Protein AF-A0A926ZHL2-F1 (afdb_monomer_lite)

Radius of gyration: 23.5 Å; chains: 1; bounding box: 47×50×52 Å

Foldseek 3Di:
DDDDDDDDFDQDPPRDTDDDDPDDDPPDDDDDDDDDPDDDPVPPDCPPCVVVVVVVLVPDDPVVNVV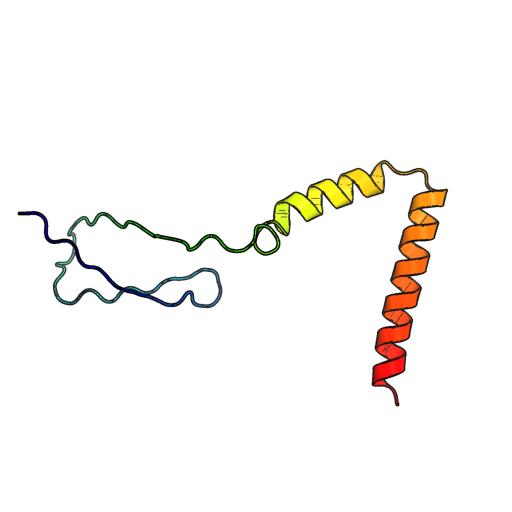VVVVVVVVVVVVVVVVVD

Structure (mmCIF, N/CA/C/O backbone):
data_AF-A0A926ZHL2-F1
#
_entry.id   AF-A0A926ZHL2-F1
#
loop_
_atom_site.group_PDB
_atom_site.id
_atom_site.type_symbol
_atom_site.label_atom_id
_atom_site.label_alt_id
_atom_site.label_comp_id
_atom_site.label_asym_id
_atom_site.label_entity_id
_atom_site.label_seq_id
_atom_site.pdbx_PDB_ins_code
_atom_site.Cartn_x
_atom_site.Cartn_y
_atom_site.Cartn_z
_atom_site.occupancy
_atom_site.B_iso_or_equiv
_atom_site.auth_seq_id
_atom_site.auth_comp_id
_atom_site.auth_asym_id
_atom_site.auth_atom_id
_atom_site.pdbx_PDB_model_num
ATOM 1 N N . MET A 1 1 ? -19.112 21.999 26.791 1.00 58.00 1 MET A N 1
ATOM 2 C CA . MET A 1 1 ? -17.659 21.718 26.833 1.00 58.00 1 MET A CA 1
ATOM 3 C C . MET A 1 1 ? -17.389 20.564 25.884 1.00 58.00 1 MET A C 1
ATOM 5 O O . MET A 1 1 ? -18.144 19.605 25.934 1.00 58.00 1 MET A O 1
ATOM 9 N N . LYS A 1 2 ? -16.394 20.669 24.996 1.00 62.84 2 LYS A N 1
ATOM 10 C CA . LYS A 1 2 ? -15.961 19.532 24.168 1.00 62.84 2 LYS A CA 1
ATOM 11 C C . LYS A 1 2 ? -15.040 18.658 25.026 1.00 62.84 2 LYS A C 1
ATOM 13 O O . LYS A 1 2 ? -14.130 19.200 25.646 1.00 62.84 2 LYS A O 1
ATOM 18 N N . SER A 1 3 ? -15.312 17.358 25.110 1.00 68.94 3 SER A N 1
ATOM 19 C CA . SER A 1 3 ? -14.447 16.398 25.803 1.00 68.94 3 SER A CA 1
ATOM 20 C C . SER A 1 3 ? -13.555 15.719 24.767 1.00 68.94 3 SER A C 1
ATOM 22 O O . SER A 1 3 ? -14.075 15.137 23.818 1.00 68.94 3 SER A O 1
ATOM 24 N N . THR A 1 4 ? -12.234 15.823 24.917 1.00 75.12 4 THR A N 1
ATOM 25 C CA . THR A 1 4 ? -11.266 15.190 24.009 1.00 75.12 4 THR A CA 1
ATOM 26 C C . THR A 1 4 ? -10.753 13.905 24.643 1.00 75.12 4 THR A C 1
ATOM 28 O O . THR A 1 4 ? -10.205 13.934 25.745 1.00 75.12 4 THR A O 1
ATOM 31 N N . LEU A 1 5 ? -10.913 12.782 23.945 1.00 75.38 5 LEU A N 1
ATOM 32 C CA . LEU A 1 5 ? -10.451 11.471 24.391 1.00 75.38 5 LEU A CA 1
ATOM 33 C C . LEU A 1 5 ? -9.179 11.082 23.630 1.00 75.38 5 LEU A C 1
ATOM 35 O O . LEU A 1 5 ? -9.209 10.917 22.414 1.00 75.38 5 LEU A O 1
ATOM 39 N N . TYR A 1 6 ? -8.069 10.922 24.350 1.00 80.25 6 TYR A N 1
ATOM 40 C CA . TYR A 1 6 ? -6.802 10.454 23.786 1.00 80.25 6 TYR A CA 1
ATOM 41 C C . TYR A 1 6 ? -6.690 8.939 23.967 1.00 80.25 6 TYR A C 1
ATOM 43 O O . TYR A 1 6 ? -6.614 8.454 25.095 1.00 80.25 6 TYR A O 1
ATOM 51 N N . ILE A 1 7 ? -6.687 8.195 22.859 1.00 79.44 7 ILE A N 1
ATOM 52 C CA . ILE A 1 7 ? -6.527 6.736 22.845 1.00 79.44 7 ILE A CA 1
ATOM 53 C C . ILE A 1 7 ? -5.394 6.371 21.893 1.00 79.44 7 ILE A C 1
ATOM 55 O O . ILE A 1 7 ? -5.338 6.854 20.764 1.00 79.44 7 ILE A O 1
ATOM 59 N N . THR A 1 8 ? -4.531 5.461 22.338 1.00 80.19 8 THR A N 1
ATOM 60 C CA . THR A 1 8 ? -3.557 4.790 21.476 1.00 80.19 8 THR A CA 1
ATOM 61 C C . THR A 1 8 ? -4.150 3.467 21.005 1.00 80.19 8 THR A C 1
ATOM 63 O O . THR A 1 8 ? -4.478 2.611 21.825 1.00 80.19 8 THR A O 1
ATOM 66 N N . ALA A 1 9 ? -4.269 3.283 19.693 1.00 82.06 9 ALA A N 1
ATOM 67 C CA . ALA A 1 9 ? -4.740 2.044 19.079 1.00 82.06 9 ALA A CA 1
ATOM 68 C C . ALA A 1 9 ? -3.669 1.479 18.136 1.00 82.06 9 ALA A C 1
ATOM 70 O O . ALA A 1 9 ? -2.925 2.231 17.507 1.00 82.06 9 ALA A O 1
ATOM 71 N N . LYS A 1 10 ? -3.581 0.148 18.042 1.00 86.25 10 LYS A N 1
ATOM 72 C CA . LYS A 1 10 ? -2.721 -0.518 17.054 1.00 86.25 10 LYS A CA 1
ATOM 73 C C . LYS A 1 10 ? -3.454 -0.630 15.721 1.00 86.25 10 LYS A C 1
ATOM 75 O O . LYS A 1 10 ? -4.655 -0.888 15.695 1.00 86.25 10 LYS A O 1
ATOM 80 N N . VAL A 1 11 ? -2.708 -0.493 14.628 1.00 87.25 11 VAL A N 1
ATOM 81 C CA . VAL A 1 11 ? -3.218 -0.779 13.284 1.00 87.25 11 VAL A CA 1
ATOM 82 C C . VAL A 1 11 ? -3.320 -2.296 13.115 1.00 87.25 11 VAL A C 1
ATOM 84 O O . VAL A 1 11 ? -2.358 -3.026 13.355 1.00 87.25 11 VAL A O 1
ATOM 87 N N . LEU A 1 12 ? -4.506 -2.764 12.742 1.00 89.75 12 LEU A N 1
ATOM 88 C CA . LEU A 1 12 ? -4.823 -4.158 12.446 1.00 89.75 12 LEU A CA 1
ATOM 89 C C . LEU A 1 12 ? -4.636 -4.439 10.940 1.00 89.75 12 LEU A C 1
ATOM 91 O O . LEU A 1 12 ? -4.576 -3.495 10.143 1.00 89.75 12 LEU A O 1
ATOM 95 N N . PRO A 1 13 ? -4.573 -5.719 10.515 1.00 87.81 13 PRO A N 1
ATOM 96 C CA . PRO A 1 13 ? -4.479 -6.076 9.100 1.00 87.81 13 PRO A CA 1
ATOM 97 C C . PRO A 1 13 ? -5.551 -5.396 8.236 1.00 87.81 13 PRO A C 1
ATOM 99 O O . PRO A 1 13 ? -6.699 -5.243 8.654 1.00 87.81 13 PRO A O 1
ATOM 102 N N . GLY A 1 14 ? -5.168 -5.000 7.020 1.00 89.94 14 GLY A N 1
ATOM 103 C CA . GLY A 1 14 ? -6.050 -4.271 6.103 1.00 89.94 14 GLY A CA 1
ATOM 104 C C . GLY A 1 14 ? -6.220 -2.787 6.443 1.00 89.94 14 GLY A C 1
ATOM 105 O O . GLY A 1 14 ? -7.254 -2.214 6.115 1.00 89.94 14 GLY A O 1
ATOM 106 N N . ASN A 1 15 ? -5.229 -2.168 7.098 1.00 82.88 15 ASN A N 1
ATOM 107 C CA . ASN A 1 15 ? -5.225 -0.745 7.471 1.00 82.88 15 ASN A CA 1
ATOM 108 C C . ASN A 1 15 ? -6.432 -0.343 8.334 1.00 82.88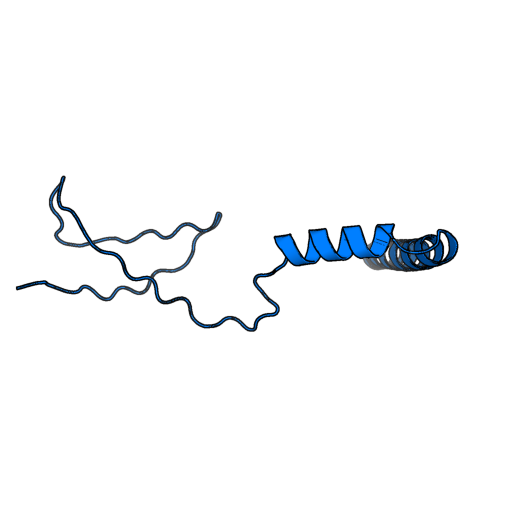 15 ASN A C 1
ATOM 110 O O . ASN A 1 15 ? -7.009 0.732 8.166 1.00 82.88 15 ASN A O 1
ATOM 114 N N . ARG A 1 16 ? -6.830 -1.222 9.260 1.00 84.88 16 ARG A N 1
ATOM 115 C CA . ARG A 1 16 ? -8.011 -1.030 10.108 1.00 84.88 16 ARG A CA 1
ATOM 116 C C . ARG A 1 16 ? -7.614 -0.585 11.514 1.00 84.88 16 ARG A C 1
ATOM 118 O O . ARG A 1 16 ? -6.674 -1.119 12.092 1.00 84.88 16 ARG A O 1
ATOM 125 N N . ILE A 1 17 ? -8.356 0.363 12.080 1.00 87.31 17 ILE A N 1
ATOM 126 C CA . ILE A 1 17 ? -8.205 0.815 13.469 1.00 87.31 17 ILE A CA 1
ATOM 127 C C . ILE A 1 17 ? -9.544 0.589 14.172 1.00 87.31 17 ILE A C 1
ATOM 129 O O . ILE A 1 17 ? -10.586 0.999 13.663 1.00 87.31 17 ILE A O 1
ATOM 133 N N . GLU A 1 18 ? -9.523 -0.069 15.329 1.00 85.06 18 GLU A N 1
ATOM 134 C CA . GLU A 1 18 ? -10.696 -0.217 16.194 1.00 85.06 18 GLU A CA 1
ATOM 135 C C . GLU A 1 18 ? -10.521 0.661 17.435 1.00 85.06 18 GLU A C 1
ATOM 137 O O . GLU A 1 18 ? -9.503 0.593 18.123 1.00 85.06 18 GLU A O 1
ATOM 142 N N . ILE A 1 19 ? -11.510 1.517 17.697 1.00 81.62 19 ILE A N 1
ATOM 143 C CA . ILE A 1 19 ? -11.513 2.458 18.819 1.00 81.62 19 ILE A CA 1
ATOM 144 C C . ILE A 1 19 ? -12.710 2.112 19.693 1.00 81.62 19 ILE A C 1
ATOM 146 O O . ILE A 1 19 ? -13.852 2.179 19.241 1.00 81.62 19 ILE A O 1
ATOM 150 N N . GLN A 1 20 ? -12.458 1.754 20.950 1.00 79.31 20 GLN A N 1
ATOM 151 C CA . GLN A 1 20 ? -13.519 1.511 21.919 1.00 79.31 20 GLN A CA 1
ATOM 152 C C . GLN A 1 20 ? -13.723 2.761 22.776 1.00 79.31 20 GLN A C 1
ATOM 154 O O . GLN A 1 20 ? -12.919 3.072 23.652 1.00 79.31 20 GLN A O 1
ATOM 159 N N . SER A 1 21 ? -14.801 3.497 22.510 1.00 72.12 21 SER A N 1
ATOM 160 C CA . SER A 1 21 ? -15.202 4.642 23.328 1.00 72.12 21 SER A CA 1
ATOM 161 C C . SER A 1 21 ? -16.076 4.185 24.506 1.00 72.12 21 SER A C 1
ATOM 163 O O . SER A 1 21 ? -17.025 3.433 24.278 1.00 72.12 21 SER A O 1
ATOM 165 N N . PRO A 1 22 ? -15.845 4.664 25.738 1.00 72.44 22 PRO A N 1
ATOM 166 C CA . PRO A 1 22 ? -16.597 4.204 26.905 1.00 72.44 22 PRO A CA 1
ATOM 167 C C . PRO A 1 22 ? -18.017 4.787 27.039 1.00 72.44 22 PRO A C 1
ATOM 169 O O . PRO A 1 22 ? -18.796 4.261 27.827 1.00 72.44 22 PRO A O 1
ATOM 172 N N . SER A 1 23 ? -18.376 5.864 26.326 1.00 72.75 23 SER A N 1
ATOM 173 C CA . SER A 1 23 ? -19.594 6.628 26.659 1.00 72.75 23 SER A CA 1
ATOM 174 C C . SER A 1 23 ? -20.229 7.414 25.501 1.00 72.75 23 SER A C 1
ATOM 176 O O . SER A 1 23 ? -20.767 8.492 25.736 1.00 72.75 23 SER A O 1
ATOM 178 N N . LEU A 1 24 ? -20.147 6.923 24.261 1.00 79.31 24 LEU A N 1
ATOM 179 C CA . LEU A 1 24 ? -20.817 7.566 23.120 1.00 79.31 24 LEU A CA 1
ATOM 180 C C . LEU A 1 24 ? -22.228 7.013 22.930 1.00 79.31 24 LEU A C 1
ATOM 182 O O . LEU A 1 24 ? -22.454 5.806 23.064 1.00 79.31 24 LEU A O 1
ATOM 186 N N . SER A 1 25 ? -23.167 7.895 22.598 1.00 84.12 25 SER A N 1
ATOM 187 C CA . SER A 1 25 ? -24.542 7.498 22.288 1.00 84.12 25 SER A CA 1
ATOM 188 C C . SER A 1 25 ? -24.704 7.168 20.804 1.00 84.12 25 SER A C 1
ATOM 190 O O . SER A 1 25 ? -24.022 7.715 19.938 1.00 84.12 25 SER A O 1
ATOM 192 N N . VAL A 1 26 ? -25.645 6.276 20.483 1.00 82.88 26 VAL A N 1
ATOM 193 C CA . VAL A 1 26 ? -25.963 5.950 19.085 1.00 82.88 26 VAL A CA 1
ATOM 194 C C . VAL A 1 26 ? -26.490 7.202 18.374 1.00 82.88 26 VAL A C 1
ATOM 196 O O . VAL A 1 26 ? -27.435 7.829 18.845 1.00 82.88 26 VAL A O 1
ATOM 199 N N . GLY A 1 27 ? -25.890 7.545 17.229 1.00 84.31 27 GLY A N 1
ATOM 200 C CA . GLY A 1 27 ? -26.254 8.723 16.428 1.00 84.31 27 GLY A CA 1
ATOM 201 C C . GLY A 1 27 ? -25.475 9.999 16.765 1.00 84.31 27 GLY A C 1
ATOM 202 O O . GLY A 1 27 ? -25.724 11.038 16.159 1.00 84.31 27 GLY A O 1
ATOM 203 N N . GLU A 1 28 ? -24.532 9.935 17.705 1.00 84.12 28 GLU A N 1
ATOM 204 C CA . GLU A 1 28 ? -23.657 11.054 18.049 1.00 84.12 28 GLU A CA 1
ATOM 205 C C . GLU A 1 28 ? -22.554 11.251 16.992 1.00 84.12 28 GLU A C 1
ATOM 207 O O . GLU A 1 28 ? -21.893 10.300 16.573 1.00 84.12 28 GLU A O 1
ATOM 212 N N . THR A 1 29 ? -22.345 12.496 16.555 1.00 83.19 29 THR A N 1
ATOM 213 C CA . THR A 1 29 ? -21.270 12.849 15.618 1.00 83.19 29 THR A CA 1
ATOM 214 C C . THR A 1 29 ? -19.983 13.128 16.382 1.00 83.19 29 THR A C 1
ATOM 216 O O . THR A 1 29 ? -19.964 13.977 17.272 1.00 83.19 29 THR A O 1
ATOM 219 N N . VAL A 1 30 ? -18.890 12.475 15.984 1.00 81.19 30 VAL A N 1
ATOM 220 C CA . VAL A 1 30 ? -17.565 12.651 16.593 1.00 81.19 30 VAL A CA 1
ATOM 221 C C . VAL A 1 30 ? -16.517 13.074 15.567 1.00 81.19 30 VAL A C 1
ATOM 223 O O . VAL A 1 30 ? -16.561 12.669 14.408 1.00 81.19 30 VAL A O 1
ATOM 226 N N . GLU A 1 31 ? -15.566 13.895 16.006 1.00 82.31 31 GLU A N 1
ATOM 227 C CA . GLU A 1 31 ? -14.400 14.319 15.227 1.00 82.31 31 GLU A CA 1
ATOM 228 C C . GLU A 1 31 ? -13.191 13.468 15.635 1.00 82.31 31 GLU A C 1
ATOM 230 O O . GLU A 1 31 ? -12.900 13.331 16.825 1.00 82.31 31 GLU A O 1
ATOM 235 N N . VAL A 1 32 ? -12.498 12.879 14.656 1.00 82.38 32 VAL A N 1
ATOM 236 C CA . VAL A 1 32 ? -11.359 11.980 14.892 1.00 82.38 32 VAL A CA 1
ATOM 237 C C . VAL A 1 32 ? -10.096 12.598 14.305 1.00 82.38 32 VAL A C 1
ATOM 239 O O . VAL A 1 32 ? -10.035 12.876 13.110 1.00 82.38 32 VAL A O 1
ATOM 242 N N . VAL A 1 33 ? -9.072 12.770 15.142 1.00 82.62 33 VAL A N 1
ATOM 243 C CA . VAL A 1 33 ? -7.738 13.229 14.732 1.00 82.62 33 VAL A CA 1
ATOM 244 C C . VAL A 1 33 ? -6.763 12.064 14.873 1.00 82.62 33 VAL A C 1
ATOM 246 O O . VAL A 1 33 ? -6.565 11.552 15.973 1.00 82.62 33 VAL A O 1
ATOM 249 N N . ILE A 1 34 ? -6.161 11.635 13.762 1.00 81.44 34 ILE A N 1
ATOM 250 C CA . ILE A 1 34 ? -5.192 10.532 13.729 1.00 81.44 34 ILE A CA 1
ATOM 251 C C . ILE A 1 34 ? -3.791 11.128 13.601 1.00 81.44 34 ILE A C 1
ATOM 253 O O . ILE A 1 34 ? -3.478 11.768 12.600 1.00 81.44 34 ILE A O 1
ATOM 257 N N . LEU A 1 35 ? -2.947 10.902 14.608 1.00 81.75 35 LEU A N 1
ATOM 258 C CA . LEU A 1 35 ? -1.531 11.254 14.555 1.00 81.75 35 LEU A CA 1
ATOM 259 C C . LEU A 1 35 ? -0.747 10.024 14.104 1.00 81.75 35 LEU A C 1
ATOM 261 O O . LEU A 1 35 ? -0.577 9.075 14.869 1.00 81.75 35 LEU A O 1
ATOM 265 N N . VAL A 1 36 ? -0.294 10.037 12.854 1.00 79.81 36 VAL A N 1
ATOM 266 C CA . VAL A 1 36 ? 0.606 9.009 12.331 1.00 79.81 36 VAL A CA 1
ATOM 267 C C . VAL A 1 36 ? 2.033 9.467 12.638 1.00 79.81 36 VAL A C 1
ATOM 269 O O . VAL A 1 36 ? 2.391 10.575 12.233 1.00 79.81 36 VAL A O 1
ATOM 272 N N . PRO A 1 37 ? 2.840 8.689 13.384 1.00 75.75 37 PRO A N 1
ATOM 273 C CA . PRO A 1 37 ? 4.252 9.011 13.536 1.00 75.75 37 PRO A CA 1
ATOM 274 C C . PRO A 1 37 ? 4.895 9.023 12.149 1.00 75.75 37 PRO A C 1
ATOM 276 O O . PRO A 1 37 ? 4.561 8.172 11.325 1.00 75.75 37 PRO A O 1
ATOM 279 N N . GLU A 1 38 ? 5.800 9.966 11.886 1.00 67.44 38 GLU A N 1
ATOM 280 C CA . GLU A 1 38 ? 6.594 9.933 10.659 1.00 67.44 38 GLU A CA 1
ATOM 281 C C . GLU A 1 38 ? 7.367 8.612 10.634 1.00 67.44 38 GLU A C 1
ATOM 283 O O . GLU A 1 38 ? 8.337 8.408 11.365 1.00 67.44 38 GLU A O 1
ATOM 288 N N . ALA A 1 39 ? 6.881 7.664 9.835 1.00 53.97 39 ALA A N 1
ATOM 289 C CA . ALA A 1 39 ? 7.701 6.555 9.406 1.00 53.97 39 ALA A CA 1
ATOM 290 C C . ALA A 1 39 ? 8.822 7.157 8.557 1.00 53.97 39 ALA A C 1
ATOM 292 O O . ALA A 1 39 ? 8.581 8.112 7.814 1.00 53.97 39 ALA A O 1
ATOM 293 N N . ASN A 1 40 ? 10.028 6.590 8.648 1.00 52.34 40 ASN A N 1
ATOM 294 C CA . ASN A 1 40 ? 11.045 6.834 7.630 1.00 52.34 40 ASN A CA 1
ATOM 295 C C . ASN A 1 40 ? 10.364 6.780 6.249 1.00 52.34 40 ASN A C 1
ATOM 297 O O . ASN A 1 40 ? 9.597 5.839 6.010 1.00 52.34 40 ASN A O 1
ATOM 301 N N . PRO A 1 41 ? 10.621 7.750 5.355 1.00 51.75 41 PRO A N 1
ATOM 302 C CA . PRO A 1 41 ? 9.978 7.826 4.040 1.00 51.75 41 PRO A CA 1
ATOM 303 C C . PRO A 1 41 ? 10.174 6.564 3.178 1.00 51.75 41 PRO A C 1
ATOM 305 O O . PRO A 1 41 ? 9.496 6.399 2.175 1.00 51.75 41 PRO A O 1
ATOM 308 N N . ASP A 1 42 ? 11.024 5.629 3.604 1.00 51.31 42 ASP A N 1
ATOM 309 C CA . ASP A 1 42 ? 11.250 4.340 2.954 1.00 51.31 42 ASP A CA 1
ATOM 310 C C . ASP A 1 42 ? 10.117 3.305 3.122 1.00 51.31 42 ASP A C 1
ATOM 312 O O . ASP A 1 42 ? 10.162 2.267 2.465 1.00 51.31 42 ASP A O 1
ATOM 316 N N . SER A 1 43 ? 9.108 3.527 3.978 1.00 49.62 43 SER A N 1
ATOM 317 C CA . SER A 1 43 ? 8.158 2.452 4.346 1.00 49.62 43 SER A CA 1
ATOM 318 C C . SER A 1 43 ? 6.725 2.609 3.822 1.00 49.62 43 SER A C 1
ATOM 320 O O . SER A 1 43 ? 5.904 1.719 4.053 1.00 49.62 43 SER A O 1
ATOM 322 N N . VAL A 1 44 ? 6.378 3.713 3.147 1.00 49.38 44 VAL A N 1
ATOM 323 C CA . VAL A 1 44 ? 5.007 3.943 2.642 1.00 49.38 44 VAL A CA 1
ATOM 324 C C . VAL A 1 44 ? 5.003 4.638 1.276 1.00 49.38 44 VAL A C 1
ATOM 326 O O . VAL A 1 44 ? 4.308 5.625 1.071 1.00 49.38 44 VAL A O 1
ATOM 329 N N . GLU A 1 45 ? 5.753 4.113 0.309 1.00 47.91 45 GLU A N 1
ATOM 330 C CA . GLU A 1 45 ? 5.656 4.569 -1.087 1.00 47.91 45 GLU A CA 1
ATOM 331 C C . GLU A 1 45 ? 5.623 3.424 -2.125 1.00 47.91 45 GLU A C 1
ATOM 333 O O . GLU A 1 45 ? 5.745 3.655 -3.325 1.00 47.91 45 GLU A O 1
ATOM 338 N N . ASP A 1 46 ? 5.368 2.177 -1.720 1.00 52.72 46 ASP A N 1
ATOM 339 C CA . ASP A 1 46 ? 5.470 1.020 -2.629 1.00 52.72 46 ASP A CA 1
ATOM 340 C C . ASP A 1 46 ? 4.439 0.987 -3.775 1.00 52.72 46 ASP A C 1
ATOM 342 O O . ASP A 1 46 ? 4.620 0.269 -4.749 1.00 52.72 46 ASP A O 1
ATOM 346 N N . GLY A 1 47 ? 3.349 1.758 -3.719 1.00 50.31 47 GLY A N 1
ATOM 347 C CA . GLY A 1 47 ? 2.350 1.775 -4.799 1.00 50.31 47 GLY A CA 1
ATOM 348 C C . GLY A 1 47 ? 2.735 2.670 -5.983 1.00 50.31 47 GLY A C 1
ATOM 349 O O . GLY A 1 47 ? 2.710 2.242 -7.140 1.00 50.31 47 GLY A O 1
ATOM 350 N N . ASN A 1 48 ? 3.096 3.924 -5.693 1.00 51.72 48 ASN A N 1
ATOM 351 C CA . ASN A 1 48 ? 3.420 4.922 -6.715 1.00 51.72 48 ASN A CA 1
ATOM 352 C C . ASN A 1 48 ? 4.874 4.820 -7.179 1.00 51.72 48 ASN A C 1
ATOM 354 O O . ASN A 1 48 ? 5.109 4.897 -8.388 1.00 51.72 48 ASN A O 1
ATOM 358 N N . LEU A 1 49 ? 5.825 4.549 -6.274 1.00 53.78 49 LEU A N 1
ATOM 359 C CA . LEU A 1 49 ? 7.204 4.274 -6.681 1.00 53.78 49 LEU A CA 1
ATOM 360 C C . LEU A 1 49 ? 7.260 3.051 -7.596 1.00 53.78 49 LEU A C 1
ATOM 362 O O . LEU A 1 49 ? 7.978 3.078 -8.589 1.00 53.78 49 LEU A O 1
ATOM 366 N N . PHE A 1 50 ? 6.453 2.014 -7.349 1.00 65.88 50 PHE A N 1
ATOM 367 C CA . PHE A 1 50 ? 6.427 0.826 -8.205 1.00 65.88 50 PHE A CA 1
ATOM 368 C C . PHE A 1 50 ? 5.902 1.118 -9.616 1.00 65.88 50 PHE A C 1
ATOM 370 O O . PHE A 1 50 ? 6.444 0.600 -10.597 1.00 65.88 50 PHE A O 1
ATOM 377 N N . LEU A 1 51 ? 4.884 1.977 -9.761 1.00 75.12 51 LEU A N 1
ATOM 378 C CA . LEU A 1 51 ? 4.385 2.360 -11.083 1.00 75.12 51 LEU A CA 1
ATOM 379 C C . LEU A 1 51 ? 5.401 3.223 -11.842 1.00 75.12 51 LEU A C 1
ATOM 381 O O . LEU A 1 51 ? 5.681 2.948 -13.012 1.00 75.12 51 LEU A O 1
ATOM 385 N N . GLU A 1 52 ? 5.977 4.232 -11.190 1.00 81.44 52 GLU A N 1
ATOM 386 C CA . GLU A 1 52 ? 6.981 5.102 -11.808 1.00 81.44 52 GLU A CA 1
ATOM 387 C C . GLU A 1 52 ? 8.255 4.336 -12.177 1.00 81.44 52 GLU A C 1
ATOM 389 O O . GLU A 1 52 ? 8.747 4.476 -13.299 1.00 81.44 52 GLU A O 1
ATOM 394 N N . GLN A 1 53 ? 8.735 3.449 -11.302 1.00 80.69 53 GLN A N 1
ATOM 395 C CA . GLN A 1 53 ? 9.866 2.560 -11.579 1.00 80.69 53 GLN A CA 1
ATOM 396 C C . GLN A 1 53 ? 9.567 1.620 -12.751 1.00 80.69 53 GLN A C 1
ATOM 398 O O . GLN A 1 53 ? 10.415 1.436 -13.629 1.00 80.69 53 GLN A O 1
ATOM 403 N N . ARG A 1 54 ? 8.348 1.068 -12.83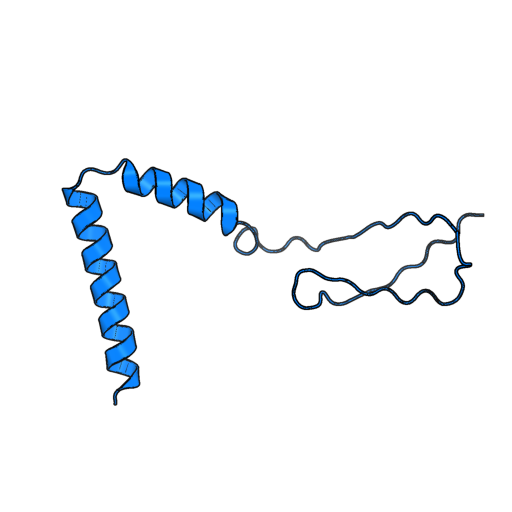2 1.00 85.50 54 ARG A N 1
ATOM 404 C CA . ARG A 1 54 ? 7.936 0.216 -13.957 1.00 85.50 54 ARG A CA 1
ATOM 405 C C . ARG A 1 54 ? 7.897 0.995 -15.269 1.00 85.50 54 ARG A C 1
ATOM 407 O O . ARG A 1 54 ? 8.362 0.492 -16.292 1.00 85.50 54 ARG A O 1
ATOM 414 N N . LEU A 1 55 ? 7.377 2.221 -15.257 1.00 89.50 55 LEU A N 1
ATOM 415 C CA . LEU A 1 55 ? 7.367 3.089 -16.436 1.00 89.50 55 LEU A CA 1
ATOM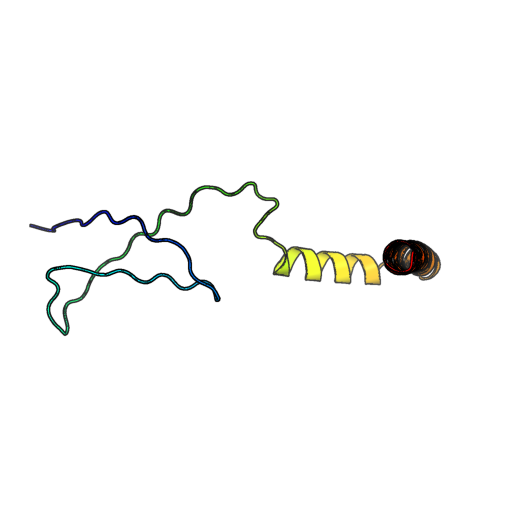 416 C C . LEU A 1 55 ? 8.785 3.497 -16.850 1.00 89.50 55 LEU A C 1
ATOM 418 O O . LEU A 1 55 ? 9.100 3.469 -18.041 1.00 89.50 55 LEU A O 1
ATOM 422 N N . ALA A 1 56 ? 9.645 3.841 -15.892 1.00 90.12 56 ALA A N 1
ATOM 423 C CA . ALA A 1 56 ? 11.046 4.165 -16.138 1.00 90.12 56 ALA A CA 1
ATOM 424 C C . ALA A 1 56 ? 11.796 2.973 -16.749 1.00 90.12 56 ALA A C 1
ATOM 426 O O . ALA A 1 56 ? 12.473 3.138 -17.762 1.00 90.12 56 ALA A O 1
ATOM 427 N N . PHE A 1 57 ? 11.592 1.764 -16.217 1.00 91.62 57 PHE A N 1
ATOM 428 C CA . PHE A 1 57 ? 12.146 0.531 -16.773 1.00 91.62 57 PHE A CA 1
ATOM 429 C C . PHE A 1 57 ? 11.713 0.311 -18.227 1.00 91.62 57 PHE A C 1
ATOM 431 O O . PHE A 1 57 ? 12.548 0.021 -19.081 1.00 91.62 57 PHE A O 1
ATOM 438 N N . LEU A 1 58 ? 10.425 0.486 -18.546 1.00 91.75 58 LEU A N 1
ATOM 439 C CA . LEU A 1 58 ? 9.909 0.285 -19.907 1.00 91.75 58 LEU A CA 1
ATOM 440 C C . LEU A 1 58 ? 10.470 1.281 -20.932 1.00 91.75 58 LEU A C 1
ATOM 44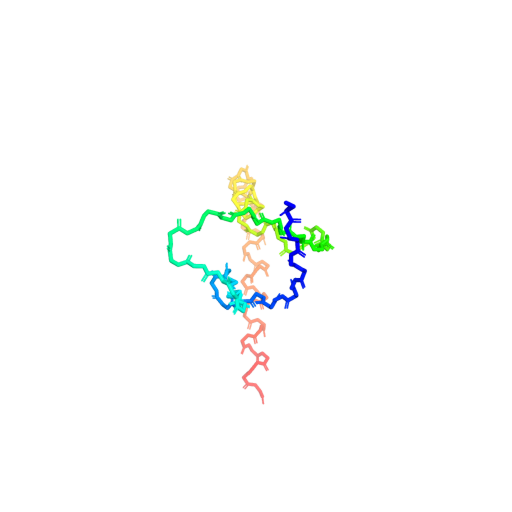2 O O . LEU A 1 58 ? 10.539 0.943 -22.115 1.00 91.75 58 LEU A O 1
ATOM 446 N N . LYS A 1 59 ? 10.891 2.471 -20.491 1.00 95.19 59 LYS A N 1
ATOM 447 C CA . LYS A 1 59 ? 11.544 3.480 -21.341 1.00 95.19 59 LYS A CA 1
ATOM 448 C C . LYS A 1 59 ? 12.995 3.130 -21.685 1.00 95.19 59 LYS A C 1
ATOM 450 O O . LYS A 1 59 ? 13.557 3.738 -22.594 1.00 95.19 59 LYS A O 1
ATOM 455 N N . LEU A 1 60 ? 13.608 2.173 -20.988 1.00 93.31 60 LEU A N 1
ATOM 456 C CA . LEU A 1 60 ? 14.988 1.781 -21.248 1.00 93.31 60 LEU A CA 1
ATOM 457 C C . LEU A 1 60 ? 15.131 1.049 -22.599 1.00 93.31 60 LEU A C 1
ATOM 459 O O . LEU A 1 60 ? 14.240 0.284 -23.005 1.00 93.31 60 LEU A O 1
ATOM 463 N N . PRO A 1 61 ? 16.288 1.196 -23.276 1.00 97.00 61 PRO A N 1
ATOM 464 C CA . PRO A 1 61 ? 16.633 0.378 -24.432 1.00 97.00 61 PRO A CA 1
ATOM 465 C C . PRO A 1 61 ? 16.522 -1.118 -24.119 1.00 97.00 61 PRO A C 1
ATOM 467 O O . PRO A 1 61 ? 16.777 -1.559 -22.998 1.00 97.00 61 PRO A O 1
ATOM 470 N N . ILE A 1 62 ? 16.168 -1.924 -25.123 1.00 94.44 62 ILE A N 1
ATOM 471 C CA . ILE A 1 62 ? 15.926 -3.364 -24.932 1.00 94.44 62 ILE A CA 1
ATOM 472 C C . ILE A 1 62 ? 17.148 -4.105 -24.362 1.00 94.44 62 ILE A C 1
ATOM 474 O O . ILE A 1 62 ? 16.986 -5.027 -23.568 1.00 94.44 62 ILE A O 1
ATOM 478 N N . ALA A 1 63 ? 18.361 -3.668 -24.714 1.00 95.56 63 ALA A N 1
ATOM 479 C CA . ALA A 1 63 ? 19.604 -4.230 -24.193 1.00 95.56 63 ALA A CA 1
ATOM 480 C C . ALA A 1 63 ? 19.743 -4.020 -22.676 1.00 95.56 63 ALA A C 1
ATOM 482 O O . ALA A 1 63 ? 20.095 -4.954 -21.958 1.00 95.56 63 ALA A O 1
ATOM 483 N N . GLU A 1 64 ? 19.396 -2.827 -22.185 1.00 92.38 64 GLU A N 1
ATOM 484 C CA . GLU A 1 64 ? 19.487 -2.496 -20.762 1.00 92.38 64 GLU A CA 1
ATOM 485 C C . GLU A 1 64 ? 18.414 -3.234 -19.959 1.00 92.38 64 GLU A C 1
ATOM 487 O O . GLU A 1 64 ? 18.700 -3.835 -18.924 1.00 92.38 64 GLU A O 1
ATOM 492 N N . ARG A 1 65 ? 17.189 -3.305 -20.496 1.00 95.38 65 ARG A N 1
ATOM 493 C CA . ARG A 1 65 ? 16.123 -4.120 -19.897 1.00 95.38 65 ARG A CA 1
ATOM 494 C C . ARG A 1 65 ? 16.526 -5.586 -19.774 1.00 95.38 65 ARG A C 1
ATOM 496 O O . ARG A 1 65 ? 16.271 -6.190 -18.736 1.00 95.38 65 ARG A O 1
ATOM 503 N N . ARG A 1 66 ? 17.168 -6.150 -20.804 1.00 95.12 66 ARG A N 1
ATOM 504 C CA . ARG A 1 66 ? 17.636 -7.544 -20.788 1.00 95.12 66 ARG A CA 1
ATOM 505 C C . ARG A 1 66 ? 18.636 -7.780 -19.660 1.00 95.12 66 ARG A C 1
ATOM 507 O O . ARG A 1 66 ? 18.463 -8.729 -18.907 1.00 95.12 66 ARG A O 1
ATOM 514 N N . ARG A 1 67 ? 19.621 -6.892 -19.515 1.00 95.44 67 ARG A N 1
ATOM 515 C CA . ARG A 1 67 ? 20.642 -6.977 -18.463 1.00 95.44 67 ARG A CA 1
ATOM 516 C C . ARG A 1 67 ? 20.033 -6.952 -17.058 1.00 95.44 67 ARG A C 1
ATOM 518 O O . ARG A 1 67 ? 20.434 -7.726 -16.194 1.00 95.44 67 ARG A O 1
ATOM 525 N N . ILE A 1 68 ? 19.057 -6.072 -16.832 1.00 92.00 68 ILE A N 1
ATOM 526 C CA . ILE A 1 68 ? 18.366 -5.964 -15.540 1.00 92.00 68 ILE A CA 1
ATOM 527 C C . ILE A 1 68 ? 17.589 -7.250 -15.232 1.00 92.00 68 ILE A C 1
ATOM 529 O O . ILE A 1 68 ? 17.701 -7.778 -14.128 1.00 92.00 68 ILE A O 1
ATOM 533 N N . LEU A 1 69 ? 16.826 -7.768 -16.200 1.00 95.12 69 LEU A N 1
ATOM 534 C CA . LEU A 1 69 ? 16.038 -8.993 -16.018 1.00 95.12 69 LEU A CA 1
ATOM 535 C C . LEU A 1 69 ? 16.919 -10.225 -15.791 1.00 95.12 69 LEU A C 1
ATOM 537 O O . LEU A 1 69 ? 16.570 -11.070 -14.975 1.00 95.12 69 LEU A O 1
ATOM 541 N N . GLU A 1 70 ? 18.058 -10.309 -16.473 1.00 95.69 70 GLU A N 1
ATOM 542 C CA . GLU A 1 70 ? 19.039 -11.382 -16.295 1.00 95.69 70 GLU A CA 1
ATOM 543 C C . GLU A 1 70 ? 19.584 -11.397 -14.859 1.00 95.69 70 GLU A C 1
ATOM 545 O O . GLU A 1 70 ? 19.476 -12.410 -14.173 1.00 95.69 70 GLU A O 1
ATOM 550 N N . SER A 1 71 ? 20.025 -10.243 -14.343 1.00 92.38 71 SER A N 1
ATOM 551 C CA . SER A 1 71 ? 20.488 -10.134 -12.951 1.00 92.38 71 SER A CA 1
ATOM 552 C C . SER A 1 71 ? 19.391 -10.463 -11.931 1.00 92.38 71 SER A C 1
ATOM 554 O O . SER A 1 71 ? 19.668 -11.052 -10.885 1.00 92.38 71 SER A O 1
ATOM 556 N N . GLN A 1 72 ? 18.138 -10.087 -12.205 1.00 92.69 72 GLN A N 1
ATOM 557 C CA . GLN A 1 72 ? 17.017 -10.446 -11.335 1.00 92.69 72 GLN A CA 1
ATOM 558 C C . GLN A 1 72 ? 16.749 -11.955 -11.353 1.00 92.69 72 GLN A C 1
ATOM 560 O O . GLN A 1 72 ? 16.571 -12.546 -10.289 1.00 92.69 72 GLN A O 1
ATOM 565 N N . ALA A 1 73 ? 16.765 -12.586 -12.529 1.00 94.06 73 ALA A N 1
ATOM 566 C CA . ALA A 1 73 ? 16.575 -14.026 -12.666 1.00 94.06 73 ALA A CA 1
ATOM 567 C C . ALA A 1 73 ? 17.665 -14.822 -11.930 1.00 94.06 73 ALA A C 1
ATOM 569 O O . ALA A 1 73 ? 17.343 -15.782 -11.232 1.00 94.06 73 ALA A O 1
ATOM 570 N N . GLU A 1 74 ? 18.928 -14.395 -12.016 1.00 93.69 74 GLU A N 1
ATOM 571 C CA . GLU A 1 74 ? 20.043 -15.012 -11.282 1.00 93.69 74 GLU A CA 1
ATOM 572 C C . GLU A 1 74 ? 19.836 -14.964 -9.765 1.00 93.69 74 GLU A C 1
ATOM 574 O O . GLU A 1 74 ? 20.019 -15.970 -9.082 1.00 93.69 74 GLU A O 1
ATOM 579 N N . LYS A 1 75 ? 19.403 -13.816 -9.228 1.00 89.88 75 LYS A N 1
ATOM 580 C CA . LYS A 1 75 ? 19.116 -13.670 -7.791 1.00 89.88 75 LYS A CA 1
ATOM 581 C C . LYS A 1 75 ? 17.987 -14.587 -7.334 1.00 89.88 75 LYS A C 1
ATOM 583 O O . LYS A 1 75 ? 18.080 -15.180 -6.264 1.00 89.88 75 LYS A O 1
ATOM 588 N N . ILE A 1 76 ? 16.933 -14.698 -8.142 1.00 89.94 76 ILE A N 1
ATOM 589 C CA . ILE A 1 76 ? 15.800 -15.582 -7.853 1.00 89.94 76 ILE A CA 1
ATOM 590 C C . ILE A 1 76 ? 16.268 -17.039 -7.844 1.00 89.94 76 ILE A C 1
ATOM 592 O O . ILE A 1 76 ? 15.949 -17.780 -6.918 1.00 89.94 76 ILE A O 1
ATOM 596 N N . LEU A 1 77 ? 17.055 -17.444 -8.842 1.00 92.19 77 LEU A N 1
ATOM 597 C CA . LEU A 1 77 ? 17.598 -18.796 -8.912 1.00 92.19 77 LEU A CA 1
ATOM 598 C C . LEU A 1 77 ? 18.481 -19.111 -7.696 1.00 92.19 77 LEU A C 1
ATOM 600 O O . LEU A 1 77 ? 18.308 -20.162 -7.085 1.00 92.19 77 LEU A O 1
ATOM 604 N N . ALA A 1 78 ? 19.374 -18.189 -7.322 1.00 91.00 78 ALA A N 1
ATOM 605 C CA . ALA A 1 78 ? 20.246 -18.342 -6.162 1.00 91.00 78 ALA A CA 1
ATOM 606 C C . ALA A 1 78 ? 19.448 -18.526 -4.862 1.00 91.00 78 ALA A C 1
ATOM 608 O O . ALA A 1 78 ? 19.760 -19.423 -4.085 1.00 91.00 78 ALA A 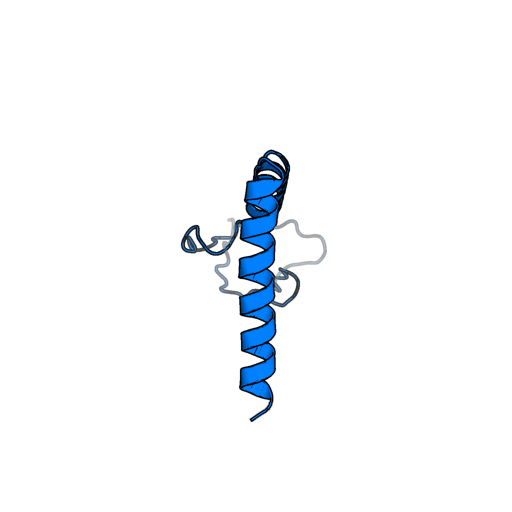O 1
ATOM 609 N N . HIS A 1 79 ? 18.381 -17.746 -4.659 1.00 88.44 79 HIS A N 1
ATOM 610 C CA . HIS A 1 79 ? 17.510 -17.885 -3.490 1.00 88.44 79 HIS A CA 1
ATOM 611 C C . HIS A 1 79 ? 16.922 -19.300 -3.378 1.00 88.44 79 HIS A C 1
ATOM 613 O O . HIS A 1 79 ? 16.980 -19.911 -2.318 1.00 88.44 79 HIS A O 1
ATOM 619 N N . TYR A 1 80 ? 16.388 -19.856 -4.469 1.00 88.31 80 TYR A N 1
ATOM 620 C CA . TYR A 1 80 ? 15.811 -21.207 -4.437 1.00 88.31 80 TYR A CA 1
ATOM 621 C C . TYR A 1 80 ? 16.860 -22.314 -4.299 1.00 88.31 80 TYR A C 1
ATOM 623 O O . TYR A 1 80 ? 16.566 -23.368 -3.740 1.00 88.31 80 TYR A O 1
ATOM 631 N N . GLN A 1 81 ? 18.079 -22.092 -4.791 1.00 84.69 81 GLN A N 1
ATOM 632 C CA . GLN A 1 81 ? 19.183 -23.033 -4.604 1.00 84.69 81 GLN A CA 1
ATOM 633 C C . GLN A 1 81 ? 19.658 -23.073 -3.148 1.00 84.69 81 GLN A C 1
ATOM 635 O O . GLN A 1 81 ? 19.965 -24.152 -2.658 1.00 84.69 81 GLN A O 1
ATOM 640 N N . GLN A 1 82 ? 19.662 -21.936 -2.445 1.00 74.94 82 GLN A N 1
ATOM 641 C CA . GLN A 1 82 ? 20.037 -21.872 -1.027 1.00 74.94 82 GLN A CA 1
ATOM 642 C C . GLN A 1 82 ? 19.055 -22.603 -0.101 1.00 74.94 82 GLN A C 1
ATOM 644 O O . GLN A 1 82 ? 19.486 -23.132 0.915 1.00 74.94 82 GLN A O 1
ATOM 649 N N . ASP A 1 83 ? 17.767 -22.659 -0.449 1.00 64.31 83 ASP A N 1
ATOM 650 C CA . ASP A 1 83 ? 16.740 -23.366 0.336 1.00 64.31 83 ASP A CA 1
ATOM 651 C C . ASP A 1 83 ? 16.689 -24.886 0.054 1.00 64.31 83 ASP A C 1
ATOM 653 O O . ASP A 1 83 ? 15.867 -25.598 0.633 1.00 64.31 83 ASP A O 1
ATOM 657 N N . SER A 1 84 ? 17.514 -25.381 -0.879 1.00 60.22 84 SER A N 1
ATOM 658 C CA . SER A 1 84 ? 17.505 -26.777 -1.347 1.00 60.22 84 SER A CA 1
ATOM 659 C C . SER A 1 84 ? 18.625 -27.658 -0.757 1.00 60.22 84 SER A C 1
ATOM 661 O O . SER A 1 84 ? 18.653 -28.848 -1.078 1.00 60.22 84 SER A O 1
ATOM 663 N N . ASP A 1 85 ? 19.507 -27.100 0.083 1.00 50.59 85 ASP A N 1
ATOM 664 C CA . ASP A 1 85 ? 20.557 -27.792 0.864 1.00 50.59 85 ASP A CA 1
ATOM 665 C C . ASP A 1 85 ? 20.200 -27.834 2.366 1.00 50.59 85 ASP A C 1
ATOM 667 O O . ASP A 1 85 ? 20.565 -28.829 3.039 1.00 50.59 85 ASP A O 1
#

Secondary structure (DSSP, 8-state):
-PPPP----PPBTTTB-----SSPPTT-------------GGGS-TTHHHHHHHHHHHHS-HHHHHHHHHHHHHHHHHHHHHTT-

pLDDT: mean 79.23, std 14.17, range [47.91, 97.0]

Sequence (85 aa):
MKSTLYITAKVLPGNRIEIQSPSLSVGETVEVVILVPEANPDSVEDGNLFLEQRLAFLKLPIAERRRILESQAEKILAHYQQDSD

Organism: NCBI:txid2949571